Protein AF-A0A943YPF3-F1 (afdb_monomer_lite)

Secondary structure (DSSP, 8-state):
------------------------------PPPEEEEGGG--SSPEEEEEEETTEEEEEEEEE-TTS-EEEEEEEETTTTTSTT--EEEETTEEEETTT--EEEGGGTT---SSSSEEE----EE-SSEEEE-HHHHHTTGGGGTTTT---

Radius of gyration: 27.33 Å; chains: 1; bounding box: 81×82×39 Å

Structure (mmCIF, N/CA/C/O backbone):
data_AF-A0A943YPF3-F1
#
_entry.id   AF-A0A943YPF3-F1
#
loop_
_atom_site.group_PDB
_atom_site.id
_atom_site.type_symbol
_atom_site.label_atom_id
_atom_site.label_alt_id
_atom_site.label_comp_id
_atom_site.label_asym_id
_atom_site.label_entity_id
_atom_site.label_seq_id
_atom_site.pdbx_PDB_ins_code
_atom_site.Cartn_x
_atom_site.Cartn_y
_atom_site.Cartn_z
_atom_site.occupancy
_atom_site.B_iso_or_equiv
_atom_site.auth_seq_id
_atom_site.auth_comp_id
_atom_site.auth_asym_id
_atom_site.auth_atom_id
_atom_site.pdbx_PDB_model_num
ATOM 1 N N . MET A 1 1 ? -64.933 52.669 -4.535 1.00 36.69 1 MET A N 1
ATOM 2 C CA . MET A 1 1 ? -64.972 53.876 -5.391 1.00 36.69 1 MET A CA 1
ATOM 3 C C . MET A 1 1 ? -63.689 54.671 -5.161 1.00 36.69 1 MET A C 1
ATOM 5 O O . MET A 1 1 ? -63.372 54.881 -4.004 1.00 36.69 1 MET A O 1
ATOM 9 N N . LYS A 1 2 ? -62.964 54.995 -6.252 1.00 43.50 2 LYS A N 1
ATOM 10 C CA . LYS A 1 2 ? -61.998 56.104 -6.507 1.00 43.50 2 LYS A CA 1
ATOM 11 C C . LYS A 1 2 ? -61.528 56.926 -5.280 1.00 43.50 2 LYS A C 1
ATOM 13 O O . LYS A 1 2 ? -62.368 57.393 -4.527 1.00 43.50 2 LYS A O 1
ATOM 18 N N . LYS A 1 3 ? -60.241 57.257 -5.092 1.00 46.12 3 LYS A N 1
ATOM 19 C CA . LYS A 1 3 ? -59.361 58.125 -5.926 1.00 46.12 3 LYS A CA 1
ATOM 20 C C . LYS A 1 3 ? -57.896 57.953 -5.440 1.00 46.12 3 LYS A C 1
ATOM 22 O O . LYS A 1 3 ? -57.694 57.854 -4.241 1.00 46.12 3 LYS A O 1
ATOM 27 N N . ILE A 1 4 ? -56.920 57.626 -6.292 1.00 51.38 4 ILE A N 1
ATOM 28 C CA . ILE A 1 4 ? -55.943 58.495 -7.005 1.00 51.38 4 ILE A CA 1
ATOM 29 C C . ILE A 1 4 ? -55.031 59.374 -6.105 1.00 51.38 4 ILE A C 1
ATOM 31 O O . ILE A 1 4 ? -55.511 60.253 -5.400 1.00 51.38 4 ILE A O 1
ATOM 35 N N . PHE A 1 5 ? -53.725 59.080 -6.256 1.00 48.81 5 PHE A N 1
ATOM 36 C CA . PHE A 1 5 ? -52.419 59.682 -5.877 1.00 48.81 5 PHE A CA 1
ATOM 37 C C . PHE A 1 5 ? -52.301 61.227 -5.803 1.00 48.81 5 PHE A C 1
ATOM 39 O O . PHE A 1 5 ? -53.093 61.908 -6.456 1.00 48.81 5 PHE A O 1
ATOM 46 N N . PRO A 1 6 ? -51.304 61.796 -5.070 1.00 52.47 6 PRO A N 1
ATOM 47 C CA . PRO A 1 6 ? -49.927 62.038 -5.593 1.00 52.47 6 PRO A CA 1
ATOM 48 C C . PRO A 1 6 ? -48.788 61.781 -4.559 1.00 52.47 6 PRO A C 1
ATOM 50 O O . PRO A 1 6 ? -49.008 61.862 -3.359 1.00 52.47 6 PRO A O 1
ATOM 53 N N . LEU A 1 7 ? -47.623 61.232 -4.936 1.00 51.56 7 LEU A N 1
ATOM 54 C CA . LEU A 1 7 ? -46.390 61.865 -5.466 1.00 51.56 7 LEU A CA 1
ATOM 55 C C . LEU A 1 7 ? -45.682 62.830 -4.486 1.00 51.56 7 LEU A C 1
ATOM 57 O O . LEU A 1 7 ? -46.251 63.867 -4.184 1.00 51.56 7 LEU A O 1
ATOM 61 N N . LEU A 1 8 ? -44.448 62.478 -4.073 1.00 43.81 8 LEU A N 1
ATOM 62 C CA . LEU A 1 8 ? -43.275 63.264 -3.586 1.00 43.81 8 LEU A CA 1
ATOM 63 C C . LEU A 1 8 ? -42.426 62.282 -2.718 1.00 43.81 8 LEU A C 1
ATOM 65 O O . LEU A 1 8 ? -43.018 61.524 -1.966 1.00 43.81 8 LEU A O 1
ATOM 69 N N . LEU A 1 9 ? -41.091 62.155 -2.705 1.00 45.34 9 LEU A N 1
ATOM 70 C CA . LEU A 1 9 ? -39.965 62.975 -3.151 1.00 45.34 9 LEU A CA 1
ATOM 71 C C . LEU A 1 9 ? -38.651 62.139 -3.021 1.00 45.34 9 LEU A C 1
ATOM 73 O O . LEU A 1 9 ? -38.407 61.584 -1.957 1.00 45.34 9 LEU A O 1
ATOM 77 N N . ALA A 1 10 ? -37.813 62.140 -4.069 1.00 54.28 10 ALA A N 1
ATOM 78 C CA . ALA A 1 10 ? -36.331 62.076 -4.076 1.00 54.28 10 ALA A CA 1
ATOM 79 C C . ALA A 1 10 ? -35.531 60.832 -3.564 1.00 54.28 10 ALA A C 1
ATOM 81 O O . ALA A 1 10 ? -36.016 60.035 -2.770 1.00 54.28 10 ALA A O 1
ATOM 82 N N . PRO A 1 11 ? -34.288 60.637 -4.075 1.00 49.25 11 PRO A N 1
ATOM 83 C CA . PRO A 1 11 ? -33.670 59.330 -4.302 1.00 49.25 11 PRO A CA 1
ATOM 84 C C . PRO A 1 11 ? -32.613 58.958 -3.250 1.00 49.25 11 PRO A C 1
ATOM 86 O O . PRO A 1 11 ? -31.830 59.805 -2.824 1.00 49.25 11 PRO A O 1
ATOM 89 N N . LEU A 1 12 ? -32.509 57.671 -2.908 1.00 47.84 12 LEU A N 1
ATOM 90 C CA . LEU A 1 12 ? -31.325 57.132 -2.238 1.00 47.84 12 LEU A CA 1
ATOM 91 C C . LEU A 1 12 ? -30.570 56.238 -3.224 1.00 47.84 12 LEU A C 1
ATOM 93 O O . LEU A 1 12 ? -31.034 55.162 -3.596 1.00 47.84 12 LEU A O 1
ATOM 97 N N . LEU A 1 13 ? -29.421 56.744 -3.674 1.00 52.44 13 LEU A N 1
ATOM 98 C CA . LEU A 1 13 ? -28.399 56.006 -4.406 1.00 52.44 13 LEU A CA 1
ATOM 99 C C . LEU A 1 13 ? -28.038 54.745 -3.614 1.00 52.44 13 LEU A C 1
ATOM 101 O O . LEU A 1 13 ? -27.305 54.808 -2.628 1.00 52.44 13 LEU A O 1
ATOM 105 N N . LEU A 1 14 ? -28.553 53.596 -4.046 1.00 48.19 14 LEU A N 1
ATOM 106 C CA . LEU A 1 14 ? -28.005 52.315 -3.635 1.00 48.19 14 LEU A CA 1
ATOM 107 C C . LEU A 1 14 ? -26.647 52.194 -4.319 1.00 48.19 14 LEU A C 1
ATOM 109 O O . LEU A 1 14 ? -26.559 52.070 -5.540 1.00 48.19 14 LEU A O 1
ATOM 113 N N . LEU A 1 15 ? -25.598 52.318 -3.509 1.00 48.78 15 LEU A N 1
ATOM 114 C CA . LEU A 1 15 ? -24.229 51.992 -3.870 1.00 48.78 15 LEU A CA 1
ATOM 115 C C . LEU A 1 15 ? -24.236 50.641 -4.588 1.00 48.78 15 LEU A C 1
ATOM 117 O O . LEU A 1 15 ? -24.611 49.627 -3.999 1.00 48.78 15 LEU A O 1
ATOM 121 N N . SER A 1 16 ? -23.835 50.638 -5.860 1.00 51.06 16 SER A N 1
ATOM 122 C CA . SER A 1 16 ? -23.462 49.424 -6.571 1.00 51.06 16 SER A CA 1
ATOM 123 C C . SER A 1 16 ? -22.347 48.754 -5.778 1.00 51.06 16 SER A C 1
ATOM 125 O O . SER A 1 16 ? -21.179 49.122 -5.884 1.00 51.06 16 SER A O 1
ATOM 127 N N . GLY A 1 17 ? -22.726 47.788 -4.946 1.00 44.12 17 GLY A N 1
ATOM 128 C CA . GLY A 1 17 ? -21.817 46.810 -4.386 1.00 44.12 17 GLY A CA 1
ATOM 129 C C . GLY A 1 17 ? -21.284 45.963 -5.528 1.00 44.12 17 GLY A C 1
ATOM 130 O O . GLY A 1 17 ? -21.823 44.901 -5.828 1.00 44.12 17 GLY A O 1
ATOM 131 N N . CYS A 1 18 ? -20.220 46.429 -6.176 1.00 45.69 18 CYS A N 1
ATOM 132 C CA . CYS A 1 18 ? -19.297 45.529 -6.840 1.00 45.69 18 CYS A CA 1
ATOM 133 C C . CYS A 1 18 ? -18.618 44.747 -5.719 1.00 45.69 18 CYS A C 1
ATOM 135 O O . CYS A 1 18 ? -17.618 45.187 -5.157 1.00 45.69 18 CYS A O 1
ATOM 137 N N . ALA A 1 19 ? -19.219 43.616 -5.347 1.00 46.59 19 ALA A N 1
ATOM 138 C CA . ALA A 1 19 ? -18.523 42.583 -4.608 1.00 46.59 19 ALA A CA 1
ATOM 139 C C . ALA A 1 19 ? -17.293 42.227 -5.444 1.00 46.59 19 ALA A C 1
ATOM 141 O O . ALA A 1 19 ? -17.391 41.604 -6.504 1.00 46.59 19 ALA A O 1
ATOM 142 N N . GLN A 1 20 ? -16.147 42.730 -5.003 1.00 49.41 20 GLN A N 1
ATOM 143 C CA . GLN A 1 20 ? -14.854 42.376 -5.537 1.00 49.41 20 GLN A CA 1
ATOM 144 C C . GLN A 1 20 ? -14.696 40.897 -5.204 1.00 49.41 20 GLN A C 1
ATOM 146 O O . GLN A 1 20 ? -14.420 40.523 -4.068 1.00 49.41 20 GLN A O 1
ATOM 151 N N . LYS A 1 21 ? -15.026 40.053 -6.185 1.00 41.34 21 LYS A N 1
ATOM 152 C CA . LYS A 1 21 ? -14.754 38.627 -6.145 1.00 41.34 21 LYS A CA 1
ATOM 153 C C . LYS A 1 21 ? -13.247 38.529 -6.001 1.00 41.34 21 LYS A C 1
ATOM 155 O O . LYS A 1 21 ? -12.519 38.812 -6.950 1.00 41.34 21 LYS A O 1
ATOM 160 N N . GLU A 1 22 ? -12.804 38.232 -4.787 1.00 44.03 22 GLU A N 1
ATOM 161 C CA . GLU A 1 22 ? -11.440 37.817 -4.549 1.00 44.03 22 GLU A CA 1
ATOM 162 C C . GLU A 1 22 ? -11.178 36.661 -5.504 1.00 44.03 22 GLU A C 1
ATOM 164 O O . GLU A 1 22 ? -11.798 35.597 -5.435 1.00 44.03 22 GLU A O 1
ATOM 169 N N . THR A 1 23 ? -10.306 36.912 -6.472 1.00 39.50 23 THR A N 1
ATOM 170 C CA . THR A 1 23 ? -9.659 35.857 -7.227 1.00 39.50 23 THR A CA 1
ATOM 171 C C . THR A 1 23 ? -8.707 35.193 -6.242 1.00 39.50 23 THR A C 1
ATOM 173 O O . THR A 1 23 ? -7.515 35.496 -6.211 1.00 39.50 23 THR A O 1
ATOM 176 N N . SER A 1 24 ? -9.254 34.334 -5.378 1.00 38.06 24 SER A N 1
ATOM 177 C CA . SER A 1 24 ? -8.460 33.341 -4.676 1.00 38.06 24 SER A CA 1
ATOM 178 C C . SER A 1 24 ? -7.762 32.522 -5.748 1.00 38.06 24 SER A C 1
ATOM 180 O O . SER A 1 24 ? -8.406 31.873 -6.570 1.00 38.06 24 SER A O 1
ATOM 182 N N . SER A 1 25 ? -6.445 32.716 -5.772 1.00 35.91 25 SER A N 1
ATOM 183 C CA . SER A 1 25 ? -5.403 31.723 -5.999 1.00 35.91 25 SER A CA 1
ATOM 184 C C . SER A 1 25 ? -5.810 30.515 -6.831 1.00 35.91 25 SER A C 1
ATOM 186 O O . SER A 1 25 ? -6.687 29.750 -6.434 1.00 35.91 25 SER A O 1
ATOM 188 N N . ALA A 1 26 ? -5.065 30.327 -7.924 1.00 36.41 26 ALA A N 1
ATOM 189 C CA . ALA A 1 26 ? -4.845 29.058 -8.600 1.00 36.41 26 ALA A CA 1
ATOM 190 C C . ALA A 1 26 ? -5.290 27.870 -7.743 1.00 36.41 26 ALA A C 1
ATOM 192 O O . ALA A 1 26 ? -4.725 27.602 -6.681 1.00 36.41 26 ALA A O 1
ATOM 193 N N . GLN A 1 27 ? -6.336 27.200 -8.211 1.00 33.78 27 GLN A N 1
ATOM 194 C CA . GLN A 1 27 ? -6.723 25.899 -7.718 1.00 33.78 27 GLN A CA 1
ATOM 195 C C . GLN A 1 27 ? -5.556 24.962 -8.052 1.00 33.78 27 GLN A C 1
ATOM 197 O O . GLN A 1 27 ? -5.504 24.368 -9.127 1.00 33.78 27 GLN A O 1
ATOM 202 N N . ASN A 1 28 ? -4.569 24.889 -7.157 1.00 34.41 28 ASN A N 1
ATOM 203 C CA . ASN A 1 28 ? -3.752 23.697 -7.042 1.00 34.41 28 ASN A CA 1
ATOM 204 C C . ASN A 1 28 ? -4.774 22.600 -6.772 1.00 34.41 28 ASN A C 1
ATOM 206 O O . ASN A 1 28 ? -5.416 22.604 -5.724 1.00 34.41 28 ASN A O 1
ATOM 210 N N . ASN A 1 29 ? -5.012 21.737 -7.756 1.00 40.62 29 ASN A N 1
ATOM 211 C CA . ASN A 1 29 ? -5.697 20.486 -7.498 1.00 40.62 29 ASN A CA 1
ATOM 212 C C . ASN A 1 29 ? -4.791 19.709 -6.548 1.00 40.62 29 ASN A C 1
ATOM 214 O O . ASN A 1 29 ? -3.916 18.973 -6.990 1.00 40.62 29 ASN A O 1
ATOM 218 N N . THR A 1 30 ? -4.958 19.923 -5.245 1.00 46.47 30 THR A N 1
ATOM 219 C CA . THR A 1 30 ? -4.489 18.979 -4.247 1.00 46.47 30 THR A CA 1
ATOM 220 C C . THR A 1 30 ? -5.239 17.703 -4.555 1.00 46.47 30 THR A C 1
ATOM 222 O O . THR A 1 30 ? -6.467 17.639 -4.460 1.00 46.47 30 THR A O 1
ATOM 225 N N . VAL A 1 31 ? -4.506 16.708 -5.027 1.00 57.28 31 VAL A N 1
ATOM 226 C CA . VAL A 1 31 ? -5.028 15.357 -5.098 1.00 57.28 31 VAL A CA 1
ATOM 227 C C . VAL A 1 31 ? -5.502 14.981 -3.694 1.00 57.28 31 VAL A C 1
ATOM 229 O O . VAL A 1 31 ? -4.900 15.367 -2.695 1.00 57.28 31 VAL A O 1
ATOM 232 N N . GLY A 1 32 ? -6.654 14.322 -3.614 1.00 81.00 32 GLY A N 1
ATOM 233 C CA . GLY A 1 32 ? -7.257 13.980 -2.332 1.00 81.00 32 GLY A CA 1
ATOM 234 C C . GLY A 1 32 ? -6.483 12.897 -1.584 1.00 81.00 32 GLY A C 1
ATOM 235 O O . GLY A 1 32 ? -5.666 12.176 -2.156 1.00 81.00 32 GLY A O 1
ATOM 236 N N . ASP A 1 33 ? -6.800 12.763 -0.301 1.00 91.69 33 ASP A N 1
ATOM 237 C CA . ASP A 1 33 ? -6.406 11.621 0.519 1.00 91.69 33 ASP A CA 1
ATOM 238 C C . ASP A 1 33 ? -6.927 10.304 -0.083 1.00 91.69 33 ASP A C 1
ATOM 240 O O . ASP A 1 33 ? -8.008 10.253 -0.681 1.00 91.69 33 ASP A O 1
ATOM 244 N N . MET A 1 34 ? -6.201 9.205 0.133 1.00 94.38 34 MET A N 1
ATOM 245 C CA . MET A 1 34 ? -6.713 7.869 -0.180 1.00 94.38 34 MET A CA 1
ATOM 246 C C . MET A 1 34 ? -7.554 7.359 0.991 1.00 94.38 34 MET A C 1
ATOM 248 O O . MET A 1 34 ? -7.096 7.344 2.130 1.00 94.38 34 MET A O 1
ATOM 252 N N . THR A 1 35 ? -8.774 6.900 0.707 1.00 96.19 35 THR A N 1
ATOM 253 C CA . THR A 1 35 ? -9.684 6.324 1.708 1.00 96.19 35 THR A CA 1
ATOM 254 C C . THR A 1 35 ? -9.960 4.857 1.395 1.00 96.19 35 THR A C 1
ATOM 256 O O . THR A 1 35 ? -10.367 4.527 0.284 1.00 96.19 35 THR A O 1
ATOM 259 N N . ILE A 1 36 ? -9.781 3.982 2.386 1.00 97.44 36 ILE A N 1
ATOM 260 C CA . ILE A 1 36 ? -10.039 2.539 2.297 1.00 97.44 36 ILE A CA 1
ATOM 261 C C . ILE A 1 36 ? -11.106 2.182 3.335 1.00 97.44 36 ILE A C 1
ATOM 263 O O . ILE A 1 36 ? -10.936 2.480 4.515 1.00 97.44 36 ILE A O 1
ATOM 267 N N . ALA A 1 37 ? -12.213 1.563 2.926 1.00 97.81 37 ALA A N 1
ATOM 268 C CA . ALA A 1 37 ? -13.302 1.217 3.840 1.00 97.81 37 ALA A CA 1
ATOM 269 C C . ALA A 1 37 ? -12.926 0.026 4.740 1.00 97.81 37 ALA A C 1
ATOM 271 O O . ALA A 1 37 ? -12.417 -0.992 4.273 1.00 97.81 37 ALA A O 1
ATOM 272 N N . LEU A 1 38 ? -13.173 0.142 6.044 1.00 98.00 38 LEU A N 1
ATOM 273 C CA . LEU A 1 38 ? -12.780 -0.856 7.043 1.00 98.00 38 LEU A CA 1
ATOM 274 C C . LEU A 1 38 ? -13.547 -2.178 6.922 1.00 98.00 38 LEU A C 1
ATOM 276 O O . LEU A 1 38 ? -13.044 -3.204 7.377 1.00 98.00 38 LEU A O 1
ATOM 280 N N . ASP A 1 39 ? -14.747 -2.179 6.355 1.00 97.38 39 ASP A N 1
ATOM 281 C CA . ASP A 1 39 ? -15.547 -3.385 6.111 1.00 97.38 39 ASP A CA 1
ATOM 282 C C . ASP A 1 39 ? -15.003 -4.241 4.956 1.00 97.38 39 ASP A C 1
ATOM 284 O O . ASP A 1 39 ? -15.304 -5.430 4.880 1.00 97.38 39 ASP A O 1
ATOM 288 N N . THR A 1 40 ? -14.148 -3.666 4.105 1.00 97.25 40 THR A N 1
ATOM 289 C CA . THR A 1 40 ? -13.442 -4.394 3.040 1.00 97.25 40 THR A CA 1
ATOM 290 C C . THR A 1 40 ? -12.192 -5.126 3.531 1.00 97.25 40 THR A C 1
ATOM 292 O O . THR A 1 40 ? -11.644 -5.953 2.804 1.00 97.25 40 THR A O 1
ATOM 295 N N . LEU A 1 41 ? -11.729 -4.844 4.757 1.00 97.94 41 LEU A N 1
ATOM 296 C CA . LEU A 1 41 ? -10.505 -5.426 5.308 1.00 97.94 41 LEU A CA 1
ATOM 297 C C . LEU A 1 41 ? -10.774 -6.729 6.070 1.00 97.94 41 LEU A C 1
ATOM 299 O O . LEU A 1 41 ? -11.642 -6.793 6.942 1.00 97.94 41 LEU A O 1
ATOM 303 N N . GLY A 1 42 ? -9.936 -7.732 5.810 1.00 97.25 42 GLY A N 1
ATOM 304 C CA . GLY A 1 42 ? -9.858 -8.984 6.563 1.00 97.25 42 GLY A CA 1
ATOM 305 C C . GLY A 1 42 ? -8.425 -9.519 6.608 1.00 97.25 42 GLY A C 1
ATOM 306 O O . GLY A 1 42 ? -7.489 -8.805 6.252 1.00 97.25 42 GLY A O 1
ATOM 307 N N . GLU A 1 43 ? -8.258 -10.782 7.011 1.00 96.81 43 GLU A N 1
ATOM 308 C CA . GLU A 1 43 ? -6.936 -11.431 7.125 1.00 96.81 43 GLU A CA 1
ATOM 309 C C . GLU A 1 43 ? -6.275 -11.704 5.764 1.00 96.81 43 GLU A C 1
ATOM 311 O O . GLU A 1 43 ? -5.064 -11.892 5.673 1.00 96.81 43 GLU A O 1
ATOM 316 N N . THR A 1 44 ? -7.063 -11.711 4.685 1.00 97.44 44 THR A N 1
ATOM 317 C CA . THR A 1 44 ? -6.541 -11.695 3.314 1.00 97.44 44 THR A CA 1
ATOM 318 C C . THR A 1 44 ? -6.370 -10.240 2.879 1.00 97.44 44 THR A C 1
ATOM 320 O O . THR A 1 44 ? -7.334 -9.479 2.994 1.00 97.44 44 THR A O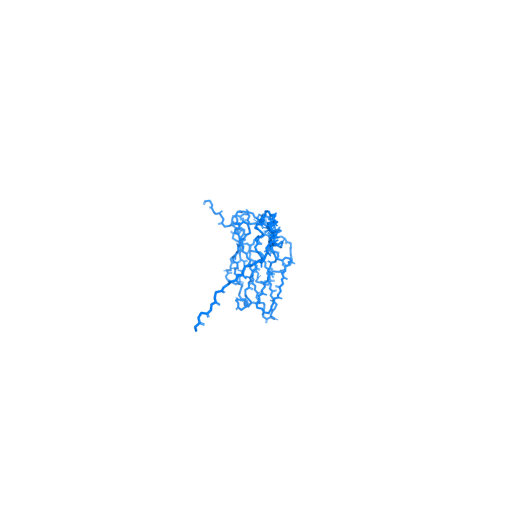 1
ATOM 323 N N . PRO A 1 45 ? -5.186 -9.828 2.387 1.00 97.81 45 PRO A N 1
ATOM 324 C CA . PRO A 1 45 ? -4.959 -8.443 2.018 1.00 97.81 45 PRO A CA 1
ATOM 325 C C . PRO A 1 45 ? -5.803 -8.055 0.808 1.00 97.81 45 PRO A C 1
ATOM 327 O O . PRO A 1 45 ? -5.982 -8.841 -0.126 1.00 97.81 45 PRO A O 1
ATOM 330 N N . ILE A 1 46 ? -6.240 -6.804 0.798 1.00 98.38 46 ILE A N 1
ATOM 331 C CA . ILE A 1 46 ? -6.749 -6.151 -0.400 1.00 98.38 46 ILE A CA 1
ATOM 332 C C . ILE A 1 46 ? -5.665 -5.273 -1.018 1.00 98.38 46 ILE A C 1
ATOM 334 O O . ILE A 1 46 ? -4.714 -4.850 -0.355 1.00 98.38 46 ILE A O 1
ATOM 338 N N . PHE A 1 47 ? -5.852 -4.973 -2.295 1.00 98.44 47 PHE A N 1
ATOM 339 C CA . PHE A 1 47 ? -4.986 -4.114 -3.084 1.00 98.44 47 PHE A CA 1
ATOM 340 C C . PHE A 1 47 ? -5.811 -2.903 -3.528 1.00 98.44 47 PHE A C 1
ATOM 342 O O . PHE A 1 47 ? -6.590 -2.990 -4.472 1.00 98.44 47 PHE A O 1
ATOM 349 N N . ALA A 1 48 ? -5.702 -1.803 -2.786 1.00 97.75 48 ALA A N 1
ATOM 350 C CA . ALA A 1 48 ? -6.474 -0.586 -3.001 1.00 97.75 48 ALA A CA 1
ATOM 351 C C . ALA A 1 48 ? -5.771 0.318 -4.018 1.00 97.75 48 ALA A C 1
ATOM 353 O O . ALA A 1 48 ? -4.688 0.840 -3.746 1.00 97.75 48 ALA A O 1
ATOM 354 N N . ASP A 1 49 ? -6.383 0.486 -5.187 1.00 96.06 49 ASP A N 1
ATOM 355 C CA . ASP A 1 49 ? -5.887 1.370 -6.240 1.00 96.06 49 ASP A CA 1
ATOM 356 C C . ASP A 1 49 ? -6.139 2.847 -5.916 1.00 96.06 49 ASP A C 1
ATOM 358 O O . ASP A 1 49 ? -7.149 3.220 -5.317 1.00 96.06 49 ASP A O 1
ATOM 362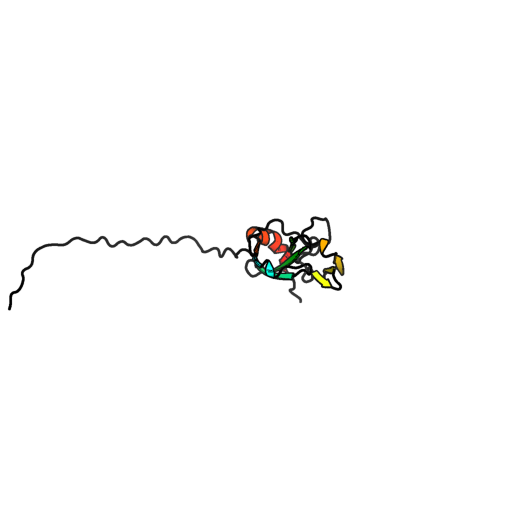 N N . GLY A 1 50 ? -5.235 3.706 -6.376 1.00 91.06 50 GLY A N 1
ATOM 363 C CA . GLY A 1 50 ? -5.420 5.150 -6.376 1.00 91.06 50 GLY A CA 1
ATOM 364 C C . GLY A 1 50 ? -4.534 5.841 -7.397 1.00 91.06 50 GLY A C 1
ATOM 365 O O . GLY A 1 50 ? -3.772 5.217 -8.135 1.00 91.06 50 GLY A O 1
ATOM 366 N N . THR A 1 51 ? -4.639 7.163 -7.437 1.00 89.44 51 THR A N 1
ATOM 367 C CA . THR A 1 51 ? -3.844 8.001 -8.334 1.00 89.44 51 THR A CA 1
ATOM 368 C C . THR A 1 51 ? -3.326 9.218 -7.591 1.00 89.44 51 THR A C 1
ATOM 370 O O . THR A 1 51 ? -4.117 9.912 -6.955 1.00 89.44 51 THR A O 1
ATOM 373 N N . LEU A 1 52 ? -2.037 9.515 -7.740 1.00 86.75 52 LEU A N 1
ATOM 374 C CA . LEU A 1 52 ? -1.399 10.728 -7.241 1.00 86.75 52 LEU A CA 1
ATOM 375 C C . LEU A 1 52 ? -0.948 11.609 -8.405 1.00 86.75 52 LEU A C 1
ATOM 377 O O . LEU A 1 52 ? -0.003 11.281 -9.113 1.00 86.75 52 LEU A O 1
ATOM 381 N N . ASP A 1 53 ? -1.631 12.728 -8.615 1.00 85.25 53 ASP A N 1
ATOM 382 C CA . ASP A 1 53 ? -1.411 13.658 -9.735 1.00 85.25 53 ASP A CA 1
ATOM 383 C C . ASP A 1 53 ? -1.464 12.947 -11.100 1.00 85.25 53 ASP A C 1
ATOM 385 O O . ASP A 1 53 ? -0.665 13.214 -11.996 1.00 85.25 53 ASP A O 1
ATOM 389 N N . GLY A 1 54 ? -2.376 11.982 -11.243 1.00 86.56 54 GLY A N 1
ATOM 390 C CA . GLY A 1 54 ? -2.485 11.141 -12.436 1.00 86.56 54 GLY A CA 1
ATOM 391 C C . GLY A 1 54 ? -1.514 9.956 -12.485 1.00 86.56 54 GLY A C 1
ATOM 392 O O . GLY A 1 54 ? -1.694 9.099 -13.345 1.00 86.56 54 GLY A O 1
ATOM 393 N N . GLN A 1 55 ? -0.554 9.849 -11.558 1.00 90.44 55 GLN A N 1
ATOM 394 C CA . GLN A 1 55 ? 0.312 8.676 -11.426 1.00 90.44 55 GLN A CA 1
ATOM 395 C C . GLN A 1 55 ? -0.436 7.539 -10.714 1.00 90.44 55 GLN A C 1
ATOM 397 O O . GLN A 1 55 ? -0.835 7.726 -9.560 1.00 90.44 55 GLN A O 1
ATOM 402 N N . PRO A 1 56 ? -0.626 6.364 -11.338 1.00 93.31 56 PRO A N 1
ATOM 403 C CA . PRO A 1 56 ? -1.223 5.214 -10.670 1.00 93.31 56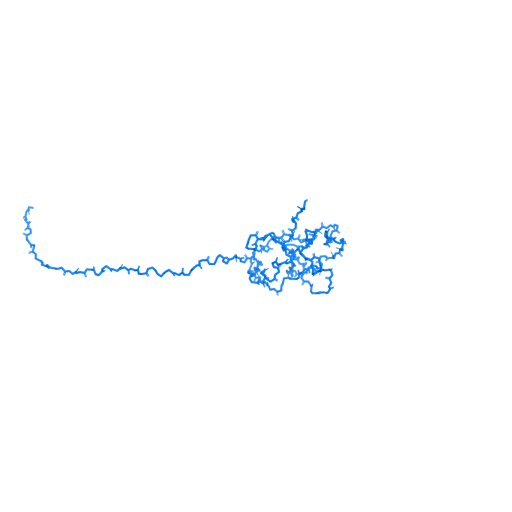 PRO A CA 1
ATOM 404 C C . PRO A 1 56 ? -0.361 4.733 -9.501 1.00 93.31 56 PRO A C 1
ATOM 406 O O . PRO A 1 56 ? 0.863 4.657 -9.598 1.00 93.31 56 PRO A O 1
ATOM 409 N N . MET A 1 57 ? -1.013 4.367 -8.405 1.00 95.88 57 MET A N 1
ATOM 410 C CA . MET A 1 57 ? -0.386 3.735 -7.249 1.00 95.88 57 MET A CA 1
ATOM 411 C C . MET A 1 57 ? -1.355 2.764 -6.589 1.00 95.88 57 MET A C 1
ATOM 413 O O . MET A 1 57 ? -2.556 2.785 -6.853 1.00 95.88 57 MET A O 1
ATOM 417 N N . GLN A 1 58 ? -0.840 1.913 -5.709 1.00 98.00 58 GLN A N 1
ATOM 418 C CA . GLN A 1 58 ? -1.661 0.936 -5.009 1.00 98.00 58 GLN A CA 1
ATOM 419 C C . GLN A 1 58 ? -1.140 0.716 -3.590 1.00 98.00 58 GLN A C 1
ATOM 421 O O . GLN A 1 58 ? 0.071 0.715 -3.357 1.00 98.00 58 GLN A O 1
ATOM 426 N N . VAL A 1 59 ? -2.054 0.516 -2.646 1.00 98.44 59 VAL A N 1
ATOM 427 C CA . VAL A 1 59 ? -1.768 0.192 -1.244 1.00 98.44 59 VAL A CA 1
ATOM 428 C C . VAL A 1 59 ? -2.241 -1.227 -0.953 1.00 98.44 59 VAL A C 1
ATOM 430 O O . VAL A 1 59 ? -3.346 -1.618 -1.316 1.00 98.44 59 VAL A O 1
ATOM 433 N N . ILE A 1 60 ? -1.399 -2.005 -0.286 1.00 98.62 60 ILE A N 1
ATOM 434 C CA . ILE A 1 60 ? -1.739 -3.302 0.288 1.00 98.62 60 ILE A CA 1
ATOM 435 C C . ILE A 1 60 ? -2.265 -3.046 1.699 1.00 98.62 60 ILE A C 1
ATOM 437 O O . ILE A 1 60 ? -1.533 -2.509 2.534 1.00 98.62 60 ILE A O 1
ATOM 441 N N . ALA A 1 61 ? -3.510 -3.425 1.970 1.00 98.38 61 ALA A N 1
ATOM 442 C CA . ALA A 1 61 ? -4.140 -3.244 3.275 1.00 98.38 61 ALA A CA 1
ATOM 443 C C . ALA A 1 61 ? -4.674 -4.574 3.809 1.00 98.38 61 ALA A C 1
ATOM 445 O O . ALA A 1 61 ? -5.284 -5.349 3.074 1.00 98.38 61 ALA A O 1
ATOM 446 N N . VAL A 1 62 ? -4.456 -4.832 5.095 1.00 98.00 62 VAL A N 1
ATOM 447 C CA . VAL A 1 62 ? -4.911 -6.048 5.782 1.00 98.00 62 VAL A CA 1
ATOM 448 C C . VAL A 1 62 ? -5.435 -5.696 7.172 1.00 98.00 62 VAL A C 1
ATOM 450 O O . VAL A 1 62 ? -5.010 -4.701 7.769 1.00 98.00 62 VAL A O 1
ATOM 453 N N . ARG A 1 63 ? -6.357 -6.512 7.685 1.00 97.75 63 ARG A N 1
ATOM 454 C CA . ARG A 1 63 ? -6.736 -6.532 9.099 1.00 97.75 63 ARG A CA 1
ATOM 455 C C . ARG A 1 63 ? -6.316 -7.872 9.693 1.00 97.75 63 ARG A C 1
ATOM 457 O O . ARG A 1 63 ? -6.846 -8.908 9.302 1.00 97.75 63 ARG A O 1
ATOM 464 N N . ASP A 1 64 ? -5.388 -7.832 10.639 1.00 95.69 64 ASP A N 1
ATOM 465 C CA . ASP A 1 64 ? -4.972 -9.006 11.402 1.00 95.69 64 ASP A CA 1
ATOM 466 C C . ASP A 1 64 ? -6.142 -9.566 12.229 1.00 95.69 64 ASP A C 1
ATOM 468 O O . ASP A 1 64 ? -7.108 -8.864 12.542 1.00 95.69 64 ASP A O 1
ATOM 472 N N . SER A 1 65 ? -6.028 -10.823 12.659 1.00 94.88 65 SER A N 1
ATOM 473 C CA . SER A 1 65 ? -7.030 -11.498 13.497 1.00 94.88 65 SER A CA 1
ATOM 474 C C . SER A 1 65 ? -7.310 -10.783 14.829 1.00 94.88 65 SER A C 1
ATOM 476 O O . SER A 1 65 ? -8.372 -10.964 15.419 1.00 94.88 65 SER A O 1
ATOM 478 N N . ASP A 1 66 ? -6.357 -9.984 15.326 1.00 95.25 66 ASP A N 1
ATOM 479 C CA . ASP A 1 66 ? -6.502 -9.167 16.539 1.00 95.25 66 ASP A CA 1
ATOM 480 C C . ASP A 1 66 ? -7.181 -7.803 16.289 1.00 95.25 66 ASP A C 1
ATOM 482 O O . ASP A 1 66 ? -7.362 -7.016 17.217 1.00 95.25 66 ASP A O 1
ATOM 486 N N . GLY A 1 67 ? -7.581 -7.530 15.043 1.00 95.38 67 GLY A N 1
ATOM 487 C CA . GLY A 1 67 ? -8.207 -6.282 14.616 1.00 95.38 67 GLY A CA 1
ATOM 488 C C . GLY A 1 67 ? -7.223 -5.200 14.165 1.00 95.38 67 GLY A C 1
ATOM 489 O O . GLY A 1 67 ? -7.669 -4.169 13.655 1.00 95.38 67 GLY A O 1
ATOM 490 N N . THR A 1 68 ? -5.909 -5.417 14.295 1.00 96.88 68 THR A N 1
ATOM 491 C CA . THR A 1 68 ? -4.890 -4.447 13.874 1.00 96.88 68 THR A CA 1
ATOM 492 C C . THR A 1 68 ? -4.923 -4.259 12.362 1.00 96.88 68 THR A C 1
ATOM 494 O O . THR A 1 68 ? -4.777 -5.207 11.593 1.00 96.88 68 THR A O 1
ATOM 497 N N . VAL A 1 69 ? -5.078 -3.014 11.919 1.00 97.75 69 VAL A N 1
ATOM 498 C CA . VAL A 1 69 ? -4.982 -2.642 10.504 1.00 97.75 69 VAL A CA 1
ATOM 499 C C . VAL A 1 69 ? -3.520 -2.367 10.152 1.00 97.75 69 VAL A C 1
ATOM 501 O O . VAL A 1 69 ? -2.834 -1.650 10.878 1.00 97.75 69 VAL A O 1
ATOM 504 N N . ARG A 1 70 ? -3.035 -2.928 9.038 1.00 97.81 70 ARG A N 1
ATOM 505 C CA . ARG A 1 70 ? -1.670 -2.696 8.536 1.00 97.81 70 ARG A CA 1
ATOM 506 C C . ARG A 1 70 ? -1.676 -2.346 7.061 1.00 97.81 70 ARG A C 1
ATOM 508 O O . ARG A 1 70 ? -2.419 -2.942 6.281 1.00 97.81 70 ARG A O 1
ATOM 515 N N . LEU A 1 71 ? -0.823 -1.394 6.697 1.00 98.38 71 LEU A N 1
ATOM 516 C CA . LEU A 1 71 ? -0.713 -0.862 5.347 1.00 98.38 71 LEU A CA 1
ATOM 517 C C . LEU A 1 71 ? 0.741 -0.882 4.864 1.00 98.38 71 LEU A C 1
ATOM 519 O O . LEU A 1 71 ? 1.656 -0.490 5.589 1.00 98.38 71 LEU A O 1
ATOM 523 N N . SER A 1 72 ? 0.927 -1.254 3.603 1.00 98.12 72 SER A N 1
ATOM 524 C CA . SER A 1 72 ? 2.158 -1.042 2.839 1.00 98.12 72 SER A CA 1
ATOM 525 C C . SER A 1 72 ? 1.808 -0.488 1.465 1.00 98.12 72 SER A C 1
ATOM 527 O O . SER A 1 72 ? 0.766 -0.817 0.910 1.00 98.12 72 SER A O 1
ATOM 529 N N . TYR A 1 73 ? 2.684 0.305 0.868 1.00 97.88 73 TYR A N 1
ATOM 530 C CA . TYR A 1 73 ? 2.601 0.590 -0.558 1.00 97.88 73 TYR A CA 1
ATOM 531 C C . TYR A 1 73 ? 2.863 -0.692 -1.351 1.00 97.88 73 TYR A C 1
ATOM 533 O O . TYR A 1 73 ? 3.726 -1.491 -0.978 1.00 97.88 73 TYR A O 1
ATOM 541 N N . ASN A 1 74 ? 2.161 -0.890 -2.469 1.00 97.94 74 ASN A N 1
ATOM 542 C CA . ASN A 1 74 ? 2.413 -2.019 -3.361 1.00 97.94 74 ASN A CA 1
ATOM 543 C C . ASN A 1 74 ? 3.643 -1.786 -4.254 1.00 97.94 74 ASN A C 1
ATOM 545 O O . ASN A 1 74 ? 3.589 -1.933 -5.471 1.00 97.94 74 ASN A O 1
ATOM 549 N N . THR A 1 75 ? 4.751 -1.395 -3.637 1.00 97.06 75 THR A N 1
ATOM 550 C CA . THR A 1 75 ? 6.065 -1.247 -4.255 1.00 97.06 75 THR A CA 1
ATOM 551 C C . THR A 1 75 ? 7.140 -1.596 -3.233 1.00 97.06 75 THR A C 1
ATOM 553 O O . THR A 1 75 ? 6.871 -1.702 -2.036 1.00 97.06 75 THR A O 1
ATOM 556 N N . CYS A 1 76 ? 8.349 -1.879 -3.699 1.00 95.69 76 CYS A N 1
ATOM 557 C CA . CYS A 1 76 ? 9.409 -2.491 -2.903 1.00 95.69 76 CYS A CA 1
ATOM 558 C C . CYS A 1 76 ? 10.535 -1.495 -2.622 1.00 95.69 76 CYS A C 1
ATOM 560 O O . CYS A 1 76 ? 10.979 -0.828 -3.550 1.00 95.69 76 CYS A O 1
ATOM 562 N N . GLN A 1 77 ? 11.072 -1.468 -1.397 1.00 94.19 77 GLN A N 1
ATOM 563 C CA . GLN A 1 77 ? 12.114 -0.506 -0.990 1.00 94.19 77 GLN A CA 1
ATOM 564 C C . GLN A 1 77 ? 13.336 -0.486 -1.925 1.00 94.19 77 GLN A C 1
ATOM 566 O O . GLN A 1 77 ? 13.955 0.556 -2.105 1.00 94.19 77 GLN A O 1
ATOM 571 N N . VAL A 1 78 ? 13.694 -1.634 -2.515 1.00 95.56 78 VAL A N 1
ATOM 572 C CA . VAL A 1 78 ? 14.872 -1.754 -3.397 1.00 95.56 78 VAL A CA 1
ATOM 573 C C . VAL A 1 78 ? 14.524 -1.848 -4.877 1.00 95.56 78 VAL A C 1
ATOM 575 O O . VAL A 1 78 ? 15.357 -1.513 -5.709 1.00 95.56 78 VAL A O 1
ATOM 578 N N . CYS A 1 79 ? 13.334 -2.348 -5.226 1.00 96.44 79 CYS A N 1
ATOM 579 C CA . CYS A 1 79 ? 12.941 -2.508 -6.630 1.00 96.44 79 CYS A CA 1
ATOM 580 C C . CYS A 1 79 ? 12.154 -1.312 -7.167 1.00 96.44 79 CYS A C 1
ATOM 582 O O . CYS A 1 79 ? 11.928 -1.269 -8.375 1.00 96.44 79 CYS A O 1
ATOM 584 N N . GLN A 1 80 ? 11.700 -0.405 -6.293 1.00 94.94 80 GLN A N 1
ATOM 585 C CA . GLN A 1 80 ? 10.870 0.743 -6.648 1.00 94.94 80 GLN A CA 1
ATOM 586 C C . GLN A 1 80 ? 11.366 1.475 -7.903 1.00 94.94 80 GLN A C 1
ATOM 588 O O . GLN A 1 80 ? 12.566 1.560 -8.157 1.00 94.94 80 GLN A O 1
ATOM 593 N N . GLY A 1 81 ? 10.426 1.983 -8.699 1.00 93.31 81 GLY A N 1
ATOM 594 C CA . GLY A 1 81 ? 10.707 2.575 -10.009 1.00 93.31 81 GLY A CA 1
ATOM 595 C C . GLY A 1 81 ? 10.777 1.569 -11.168 1.00 93.31 81 GLY A C 1
ATOM 596 O O . GLY A 1 81 ? 10.698 1.991 -12.318 1.00 93.31 81 GLY A O 1
ATOM 597 N N . SER A 1 82 ? 10.860 0.255 -10.915 1.00 96.06 82 SER A N 1
ATOM 598 C CA . SER A 1 82 ? 10.686 -0.777 -11.956 1.00 96.06 82 SER A CA 1
ATOM 599 C C . SER A 1 82 ? 9.200 -1.013 -12.286 1.00 96.06 82 SER A C 1
ATOM 601 O O . SER A 1 82 ? 8.379 -1.051 -11.363 1.00 96.06 82 SER A O 1
ATOM 603 N N . PRO A 1 83 ? 8.837 -1.295 -13.555 1.00 97.00 83 PRO A N 1
ATOM 604 C CA . PRO A 1 83 ? 7.490 -1.737 -13.924 1.00 97.00 83 PRO A CA 1
ATOM 605 C C . PRO A 1 83 ? 6.974 -2.955 -13.174 1.00 97.00 83 PRO A C 1
ATOM 607 O O . PRO A 1 83 ? 5.771 -3.087 -12.952 1.00 97.00 83 PRO A O 1
ATOM 610 N N . TRP A 1 84 ? 7.884 -3.830 -12.752 1.00 97.56 84 TRP A N 1
ATOM 611 C CA . TRP A 1 84 ? 7.556 -5.060 -12.039 1.00 97.56 84 TRP A CA 1
ATOM 612 C C . TRP A 1 84 ? 7.658 -4.923 -10.518 1.00 97.56 84 TRP A C 1
ATOM 614 O O . TRP A 1 84 ? 7.481 -5.908 -9.805 1.00 97.56 84 TRP A O 1
ATOM 624 N N . ALA A 1 85 ? 7.952 -3.728 -9.990 1.00 96.81 85 ALA A N 1
ATOM 625 C CA . ALA A 1 85 ? 8.064 -3.477 -8.553 1.00 96.81 85 ALA A CA 1
ATOM 626 C C . ALA A 1 85 ? 6.693 -3.415 -7.873 1.00 96.81 85 ALA A C 1
ATOM 628 O O . ALA A 1 85 ? 6.316 -2.406 -7.291 1.00 96.81 85 ALA A O 1
ATOM 629 N N . TYR A 1 86 ? 5.951 -4.510 -7.955 1.00 98.00 86 TYR A N 1
ATOM 630 C CA . TYR A 1 86 ? 4.682 -4.713 -7.286 1.00 98.00 86 TYR A CA 1
ATOM 631 C C . TYR A 1 86 ? 4.608 -6.132 -6.747 1.00 98.00 86 TYR A C 1
ATOM 633 O O . TYR A 1 86 ? 5.313 -7.036 -7.197 1.00 98.00 86 TYR A O 1
ATOM 641 N N . PHE A 1 87 ? 3.755 -6.312 -5.757 1.00 98.25 87 PHE A N 1
ATOM 642 C CA . PHE A 1 87 ? 3.468 -7.582 -5.132 1.00 98.25 87 PHE A CA 1
ATOM 643 C C . PHE A 1 87 ? 2.127 -8.113 -5.615 1.00 98.25 87 PHE A C 1
ATOM 645 O O . PHE A 1 87 ? 1.181 -7.356 -5.853 1.00 98.25 87 PHE A O 1
ATOM 652 N N . GLU A 1 88 ? 2.054 -9.433 -5.700 1.00 98.25 88 GLU A N 1
ATOM 653 C CA . GLU A 1 88 ? 0.814 -10.177 -5.866 1.00 98.25 88 GLU A CA 1
ATOM 654 C C . GLU A 1 88 ? 0.669 -11.179 -4.730 1.00 98.25 88 GLU A C 1
ATOM 656 O O . GLU A 1 88 ? 1.662 -11.690 -4.205 1.00 98.25 88 GLU A O 1
ATOM 661 N N . LEU A 1 89 ? -0.576 -11.482 -4.366 1.00 98.31 89 LEU A N 1
ATOM 662 C CA . LEU A 1 89 ? -0.864 -12.562 -3.437 1.00 98.31 89 LEU A CA 1
ATOM 663 C C . LEU A 1 89 ? -0.789 -13.900 -4.175 1.00 98.31 89 LEU A C 1
ATOM 665 O O . LEU A 1 89 ? -1.637 -14.206 -5.009 1.00 98.31 89 LEU A O 1
ATOM 669 N N . GLN A 1 90 ? 0.204 -14.715 -3.840 1.00 98.25 90 GLN A N 1
ATOM 670 C CA . GLN A 1 90 ? 0.401 -16.038 -4.422 1.00 98.25 90 GLN A CA 1
ATOM 671 C C . GLN A 1 90 ? 0.626 -17.037 -3.287 1.00 98.25 90 GLN A C 1
ATOM 673 O O . GLN A 1 90 ? 1.516 -16.859 -2.459 1.00 98.25 90 GLN A O 1
ATOM 678 N N . ASN A 1 91 ? -0.208 -18.078 -3.212 1.00 96.62 91 ASN A N 1
ATOM 679 C CA . ASN A 1 91 ? -0.117 -19.131 -2.189 1.00 96.62 91 ASN A CA 1
ATOM 680 C C . ASN A 1 91 ? -0.041 -18.597 -0.737 1.00 96.62 91 ASN A C 1
ATOM 682 O O . ASN A 1 91 ? 0.701 -19.123 0.089 1.00 96.62 91 ASN A O 1
ATOM 686 N N . GLY A 1 92 ? -0.791 -17.533 -0.424 1.00 96.31 92 GLY A N 1
ATOM 687 C CA . GLY A 1 92 ? -0.811 -16.920 0.913 1.00 96.31 92 GLY A CA 1
ATOM 688 C C . GLY A 1 92 ? 0.398 -16.033 1.240 1.00 96.31 92 GLY A C 1
ATOM 689 O O . GLY A 1 92 ? 0.569 -15.633 2.391 1.00 96.31 92 GLY A O 1
ATOM 690 N N . GLN A 1 93 ? 1.237 -15.715 0.254 1.00 97.12 93 GLN A N 1
ATOM 691 C CA . GLN A 1 93 ? 2.404 -14.849 0.400 1.00 97.12 93 GLN A CA 1
ATOM 692 C C . GLN A 1 93 ? 2.332 -13.666 -0.566 1.00 97.12 93 GLN A C 1
ATOM 694 O O . GLN A 1 93 ? 1.765 -13.772 -1.650 1.00 97.12 93 GLN A O 1
ATOM 699 N N . LEU A 1 94 ? 2.941 -12.543 -0.189 1.00 97.44 94 LEU A N 1
ATOM 700 C CA . LEU A 1 94 ? 3.199 -11.440 -1.109 1.00 97.44 94 LEU A CA 1
ATOM 701 C C . LEU A 1 94 ? 4.464 -11.744 -1.903 1.00 97.44 94 LEU A C 1
ATOM 703 O O . LEU A 1 94 ? 5.545 -11.795 -1.322 1.00 97.44 94 LEU A O 1
ATOM 707 N N . VAL A 1 95 ? 4.339 -11.929 -3.213 1.00 98.00 95 VAL A N 1
ATOM 708 C CA . VAL A 1 95 ? 5.464 -12.209 -4.115 1.00 98.00 95 VAL A CA 1
ATOM 709 C C . VAL A 1 95 ? 5.762 -10.974 -4.951 1.00 98.00 95 VAL A C 1
ATOM 711 O O . VAL A 1 95 ? 4.879 -10.472 -5.645 1.00 98.00 95 VAL A O 1
ATOM 714 N N . CYS A 1 96 ? 6.997 -10.476 -4.884 1.00 98.06 96 CYS A N 1
ATOM 715 C CA . CYS A 1 96 ? 7.470 -9.367 -5.710 1.00 98.06 96 CYS A CA 1
ATOM 716 C C . CYS A 1 96 ? 7.619 -9.824 -7.163 1.00 98.06 96 CYS A C 1
ATOM 718 O O . CYS A 1 96 ? 8.416 -10.718 -7.450 1.00 98.06 96 CYS A O 1
ATOM 720 N N . GLN A 1 97 ? 6.923 -9.172 -8.088 1.00 98.06 97 GLN A N 1
ATOM 721 C CA . GLN A 1 97 ? 6.946 -9.545 -9.503 1.00 98.06 97 GLN A CA 1
ATOM 722 C C . GLN A 1 97 ? 8.245 -9.145 -10.218 1.00 98.06 97 GLN A C 1
ATOM 724 O O . GLN A 1 97 ? 8.514 -9.629 -11.312 1.00 98.06 97 GLN A O 1
ATOM 729 N N . ASN A 1 98 ? 9.087 -8.309 -9.599 1.00 97.44 98 ASN A N 1
ATOM 730 C CA . ASN A 1 98 ? 10.380 -7.915 -10.161 1.00 97.44 98 ASN A CA 1
ATOM 731 C C . ASN A 1 98 ? 11.484 -8.940 -9.881 1.00 97.44 98 ASN A C 1
ATOM 733 O O . ASN A 1 98 ? 12.292 -9.234 -10.754 1.00 97.44 98 ASN A O 1
ATOM 737 N N . CYS A 1 99 ? 11.567 -9.443 -8.645 1.00 97.06 99 CYS A N 1
ATOM 738 C CA . CYS A 1 99 ? 12.695 -10.268 -8.192 1.00 97.06 99 CYS A CA 1
ATOM 739 C C . CYS A 1 99 ? 12.297 -11.633 -7.614 1.00 97.06 99 CYS A C 1
ATOM 741 O O . CYS A 1 99 ? 13.177 -12.412 -7.261 1.00 97.06 99 CYS A O 1
ATOM 743 N N . GLY A 1 100 ? 11.001 -11.924 -7.481 1.00 97.19 100 GLY A N 1
ATOM 744 C CA . GLY A 1 100 ? 10.492 -13.205 -6.987 1.00 97.19 100 GLY A CA 1
ATOM 745 C C . GLY A 1 100 ? 10.558 -13.404 -5.470 1.00 97.19 100 GLY A C 1
ATOM 746 O O . GLY A 1 100 ? 10.119 -14.444 -4.986 1.00 97.19 100 GLY A O 1
ATOM 747 N N . ASN A 1 101 ? 11.072 -12.439 -4.698 1.00 96.31 101 ASN A N 1
ATOM 748 C CA . ASN A 1 101 ? 11.075 -12.554 -3.238 1.00 96.31 101 ASN A CA 1
ATOM 749 C C . ASN A 1 101 ? 9.645 -12.630 -2.689 1.00 96.31 101 ASN A C 1
ATOM 751 O O . ASN A 1 101 ? 8.777 -11.851 -3.091 1.00 96.31 101 ASN A O 1
ATOM 755 N N . ALA A 1 102 ? 9.434 -13.546 -1.744 1.00 95.81 102 ALA A N 1
ATOM 756 C CA . ALA A 1 102 ? 8.142 -13.829 -1.137 1.00 95.81 102 ALA A CA 1
ATOM 757 C C . ALA A 1 102 ? 8.133 -13.480 0.357 1.00 95.81 102 ALA A C 1
ATOM 759 O O . ALA A 1 102 ? 9.086 -13.773 1.082 1.00 95.81 102 ALA A O 1
ATOM 760 N N . PHE A 1 103 ? 7.030 -12.901 0.830 1.00 95.19 103 PHE A N 1
ATOM 761 C CA . PHE A 1 103 ? 6.859 -12.457 2.213 1.00 95.19 103 PHE A CA 1
ATOM 762 C C . PHE A 1 103 ? 5.562 -13.003 2.795 1.00 95.19 103 PHE A C 1
ATOM 764 O O . PHE A 1 103 ? 4.538 -13.065 2.116 1.00 95.19 103 PHE A O 1
ATOM 771 N N . SER A 1 104 ? 5.574 -13.361 4.081 1.00 94.25 104 SER A N 1
ATOM 772 C CA . SER A 1 104 ? 4.316 -1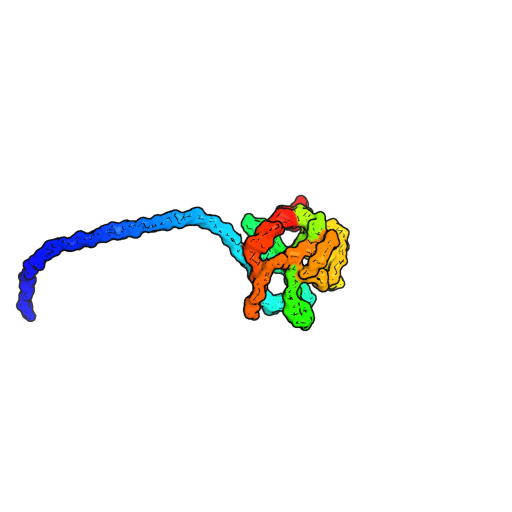3.608 4.794 1.00 94.25 104 SER A CA 1
ATOM 773 C C . SER A 1 104 ? 3.485 -12.323 4.854 1.00 94.25 104 SER A C 1
ATOM 775 O O . SER A 1 104 ? 4.058 -11.234 4.924 1.00 94.25 104 SER A O 1
ATOM 777 N N . LEU A 1 105 ? 2.162 -12.447 4.955 1.00 95.06 105 LEU A N 1
ATOM 778 C CA . LEU A 1 105 ? 1.262 -11.300 5.141 1.00 95.06 105 LEU A CA 1
ATOM 779 C C . LEU A 1 105 ? 1.618 -10.450 6.366 1.00 95.06 105 LEU A C 1
ATOM 781 O O . LEU A 1 105 ? 1.453 -9.236 6.349 1.00 95.06 105 LEU A O 1
ATOM 785 N N . SER A 1 106 ? 2.221 -11.061 7.390 1.00 92.69 106 SER A N 1
ATOM 786 C CA . SER A 1 106 ? 2.682 -10.342 8.578 1.00 92.69 106 SER A CA 1
ATOM 787 C C . SER A 1 106 ? 3.807 -9.332 8.306 1.00 92.69 106 SER A C 1
ATOM 789 O O . SER A 1 106 ? 4.183 -8.617 9.229 1.00 92.69 106 SER A O 1
ATOM 791 N N . ALA A 1 107 ? 4.378 -9.285 7.095 1.00 93.12 107 ALA A N 1
ATOM 792 C CA . ALA A 1 107 ? 5.347 -8.268 6.681 1.00 93.12 107 ALA A CA 1
ATOM 793 C C . ALA A 1 107 ? 4.690 -6.935 6.281 1.00 93.12 107 ALA A C 1
ATOM 795 O O . ALA A 1 107 ? 5.376 -5.916 6.242 1.00 93.12 107 ALA A O 1
ATOM 796 N N . ILE A 1 108 ? 3.383 -6.929 5.992 1.00 96.56 108 ILE A N 1
ATOM 797 C CA . ILE A 1 108 ? 2.641 -5.709 5.652 1.00 96.56 108 ILE A CA 1
ATOM 798 C C . ILE A 1 108 ? 2.722 -4.737 6.831 1.00 96.56 108 ILE A C 1
ATOM 800 O O . ILE A 1 108 ? 2.473 -5.111 7.977 1.00 96.56 108 ILE A O 1
ATOM 804 N N . GLY A 1 109 ? 3.087 -3.486 6.554 1.00 94.69 109 GLY A N 1
ATOM 805 C CA . GLY A 1 109 ? 3.198 -2.420 7.550 1.00 94.69 109 GLY A CA 1
ATOM 806 C C . GLY A 1 109 ? 4.280 -2.623 8.612 1.00 94.69 109 GLY A C 1
ATOM 807 O O . GLY A 1 109 ? 4.223 -1.959 9.644 1.00 94.69 109 GLY A O 1
ATOM 808 N N . LYS A 1 110 ? 5.241 -3.535 8.409 1.00 90.31 110 LYS A N 1
ATOM 809 C CA . LYS A 1 110 ? 6.399 -3.682 9.300 1.00 90.31 110 LYS A CA 1
ATOM 810 C C . LYS A 1 110 ? 7.637 -3.046 8.693 1.00 90.31 110 LYS A C 1
ATOM 812 O O . LYS A 1 110 ? 7.976 -3.315 7.543 1.00 90.31 110 LYS A O 1
ATOM 817 N N . ASP A 1 111 ? 8.340 -2.273 9.511 1.00 82.12 111 ASP A N 1
ATOM 818 C CA . ASP A 1 111 ? 9.654 -1.762 9.152 1.00 82.12 111 ASP A CA 1
ATOM 819 C C . ASP A 1 111 ? 10.672 -2.903 9.072 1.00 82.12 111 ASP A C 1
ATOM 821 O O . ASP A 1 111 ? 10.657 -3.870 9.840 1.00 82.12 111 ASP A O 1
ATOM 825 N N . GLY A 1 112 ? 11.578 -2.771 8.118 1.00 80.25 112 GLY A N 1
ATOM 826 C CA . GLY A 1 112 ? 12.636 -3.719 7.827 1.00 80.25 112 GLY A CA 1
ATOM 827 C C . GLY A 1 112 ? 13.555 -3.127 6.770 1.00 80.25 112 GLY A C 1
ATOM 828 O O . GLY A 1 112 ? 13.221 -2.115 6.155 1.00 80.25 112 GLY A O 1
ATOM 829 N N . TYR A 1 113 ? 14.713 -3.745 6.570 1.00 78.81 113 TYR A N 1
ATOM 830 C CA . TYR A 1 113 ? 15.689 -3.289 5.585 1.00 78.81 113 TYR A CA 1
ATOM 831 C C . TYR A 1 113 ? 15.723 -4.230 4.384 1.00 78.81 113 TYR A C 1
ATOM 833 O O . TYR A 1 113 ? 15.739 -5.453 4.541 1.00 78.81 113 TYR A O 1
ATOM 841 N N . GLY A 1 114 ? 15.831 -3.658 3.187 1.00 83.56 114 GLY A N 1
ATOM 842 C CA . GLY A 1 114 ? 16.096 -4.407 1.963 1.00 83.56 114 GLY A CA 1
ATOM 843 C C . GLY A 1 114 ? 14.832 -4.709 1.168 1.00 83.56 114 GLY A C 1
ATOM 844 O O . GLY A 1 114 ? 13.901 -3.917 1.132 1.00 83.56 114 GLY A O 1
ATOM 845 N N . CYS A 1 115 ? 14.819 -5.823 0.440 1.00 88.81 115 CYS A N 1
ATOM 846 C CA . CYS A 1 115 ? 13.728 -6.138 -0.476 1.00 88.81 115 CYS A CA 1
ATOM 847 C C . CYS A 1 115 ? 12.451 -6.466 0.306 1.00 88.81 115 CYS A C 1
ATOM 849 O O . CYS A 1 115 ? 12.272 -7.609 0.685 1.00 88.81 115 CYS A O 1
ATOM 851 N N . MET A 1 116 ? 11.606 -5.476 0.585 1.00 92.38 116 MET A N 1
ATOM 852 C CA . MET A 1 116 ? 10.340 -5.600 1.316 1.00 92.38 116 MET A CA 1
ATOM 853 C C . MET A 1 116 ? 9.327 -4.575 0.788 1.00 92.38 116 MET A C 1
ATOM 855 O O . MET A 1 116 ? 9.750 -3.580 0.186 1.00 92.38 116 MET A O 1
ATOM 859 N N . PRO A 1 117 ? 8.012 -4.773 1.009 1.00 94.62 117 PRO A N 1
ATOM 860 C CA . PRO A 1 117 ? 7.023 -3.733 0.748 1.00 94.62 117 PRO A CA 1
ATOM 861 C C . PRO A 1 117 ? 7.376 -2.429 1.475 1.00 94.62 117 PRO A C 1
ATOM 863 O O . PRO A 1 117 ? 7.768 -2.446 2.643 1.00 94.62 117 PRO A O 1
ATOM 866 N N . LEU A 1 118 ? 7.242 -1.295 0.789 1.00 95.69 118 LEU A N 1
ATOM 867 C CA . LEU A 1 118 ? 7.408 0.028 1.393 1.00 95.69 118 LEU A CA 1
ATOM 868 C C . LEU A 1 118 ? 6.288 0.280 2.410 1.00 95.69 118 LEU A C 1
ATOM 870 O O . LEU A 1 118 ? 5.125 -0.031 2.155 1.00 95.69 118 LEU A O 1
ATOM 874 N N . THR A 1 119 ? 6.623 0.812 3.582 1.00 95.75 119 THR A N 1
ATOM 875 C CA . THR A 1 119 ? 5.648 1.069 4.650 1.00 95.75 119 THR A CA 1
ATOM 876 C C . THR A 1 119 ? 4.881 2.363 4.390 1.00 95.75 119 THR A C 1
ATOM 878 O O . THR A 1 119 ? 5.416 3.300 3.802 1.00 95.75 119 THR A O 1
ATOM 881 N N . VAL A 1 120 ? 3.614 2.416 4.815 1.00 97.12 120 VAL A N 1
ATOM 882 C CA . VAL A 1 120 ? 2.837 3.666 4.844 1.00 97.12 120 VAL A CA 1
ATOM 883 C C . VAL A 1 120 ? 3.090 4.333 6.201 1.00 97.12 120 VAL A C 1
ATOM 885 O O . VAL A 1 120 ? 2.588 3.828 7.207 1.00 97.12 120 VAL A O 1
ATOM 888 N N . PRO A 1 121 ? 3.872 5.428 6.272 1.00 94.94 121 PRO A N 1
ATOM 889 C CA . PRO A 1 121 ? 4.372 5.949 7.547 1.00 94.94 121 PRO A CA 1
ATOM 890 C C . PRO A 1 121 ? 3.302 6.660 8.383 1.00 94.94 121 PRO A C 1
ATOM 892 O O . PRO A 1 121 ? 3.465 6.803 9.593 1.00 94.94 121 PRO A O 1
ATOM 895 N N . ALA A 1 122 ? 2.217 7.122 7.757 1.00 96.12 122 ALA A N 1
ATOM 896 C CA . ALA A 1 122 ? 1.138 7.820 8.439 1.00 96.12 122 ALA A CA 1
ATOM 897 C C . ALA A 1 122 ? -0.218 7.556 7.774 1.00 96.12 122 ALA A C 1
ATOM 899 O O . ALA A 1 122 ? -0.380 7.666 6.561 1.00 96.12 122 ALA A O 1
ATOM 900 N N . TYR A 1 123 ? -1.207 7.224 8.595 1.00 97.44 123 TYR A N 1
ATOM 901 C CA . TYR A 1 123 ? -2.612 7.124 8.218 1.00 97.44 123 TYR A CA 1
ATOM 902 C C . TYR A 1 123 ? -3.475 7.288 9.472 1.00 97.44 123 TYR A C 1
ATOM 904 O O . TYR A 1 123 ? -2.998 7.124 10.596 1.00 97.44 123 TYR A O 1
ATOM 912 N N . THR A 1 124 ? -4.749 7.613 9.284 1.00 97.88 124 THR A N 1
ATOM 913 C CA . THR A 1 124 ? -5.729 7.733 10.370 1.00 97.88 124 THR A CA 1
ATOM 914 C C . THR A 1 124 ? -6.789 6.651 10.232 1.00 97.88 124 THR A C 1
ATOM 916 O O . THR A 1 124 ? -7.252 6.373 9.128 1.00 97.88 124 THR A O 1
ATOM 919 N N . LEU A 1 125 ? -7.190 6.054 11.353 1.00 97.94 125 LEU A N 1
ATOM 920 C CA . LEU A 1 125 ? -8.373 5.200 11.429 1.00 97.94 125 LEU A CA 1
ATOM 921 C C . LEU A 1 125 ? -9.565 6.036 11.897 1.00 97.94 125 LEU A C 1
ATOM 923 O O . LEU A 1 125 ? -9.479 6.734 12.905 1.00 97.94 125 LEU A O 1
ATOM 927 N N . THR A 1 126 ? -10.666 5.958 11.159 1.00 96.44 126 THR A N 1
ATOM 928 C CA . THR A 1 126 ? -11.987 6.446 11.569 1.00 96.44 126 THR A CA 1
ATOM 929 C C . THR A 1 126 ? -12.865 5.256 11.961 1.00 96.44 126 THR A C 1
ATOM 931 O O . THR A 1 126 ? -12.430 4.106 11.885 1.00 96.44 126 THR A O 1
ATOM 934 N N . ASP A 1 127 ? -14.124 5.506 12.321 1.00 96.12 127 ASP A N 1
ATOM 935 C CA . ASP A 1 127 ? -15.089 4.438 12.610 1.00 96.12 127 ASP A CA 1
ATOM 936 C C . ASP A 1 127 ? -15.335 3.511 11.406 1.00 96.12 127 ASP A C 1
ATOM 938 O O . ASP A 1 127 ? -15.691 2.346 11.576 1.00 96.12 127 ASP A O 1
ATOM 942 N N . THR A 1 128 ? -15.149 4.012 10.179 1.00 97.38 128 THR A N 1
ATOM 943 C CA . THR A 1 128 ? -15.528 3.298 8.948 1.00 97.38 128 THR A CA 1
ATOM 944 C C . THR A 1 128 ? -14.406 3.166 7.929 1.00 97.38 128 THR A C 1
ATOM 946 O O . THR A 1 128 ? -14.567 2.442 6.948 1.00 97.38 128 THR A O 1
ATOM 949 N N . SER A 1 129 ? -13.283 3.861 8.098 1.00 97.81 129 SER A N 1
ATOM 950 C CA . SER A 1 129 ? -12.241 3.920 7.071 1.00 97.81 129 SER A CA 1
ATOM 951 C C . SER A 1 129 ? -10.826 4.078 7.616 1.00 97.81 129 SER A C 1
ATOM 953 O O . SER A 1 129 ? -10.603 4.570 8.719 1.00 97.81 129 SER A O 1
ATOM 955 N N . VAL A 1 130 ? -9.861 3.691 6.787 1.00 97.94 130 VAL A N 1
ATOM 956 C CA . VAL A 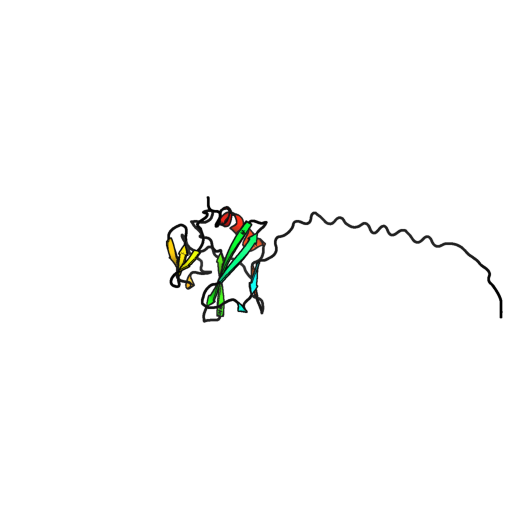1 130 ? -8.476 4.151 6.847 1.00 97.94 130 VAL A CA 1
ATOM 957 C C . VAL A 1 130 ? -8.331 5.332 5.895 1.00 97.94 130 VAL A C 1
ATOM 959 O O . VAL A 1 130 ? -8.769 5.241 4.749 1.00 97.94 130 VAL A O 1
ATOM 962 N N . VAL A 1 131 ? -7.701 6.414 6.341 1.00 97.56 131 VAL A N 1
ATOM 963 C CA . VAL A 1 131 ? -7.401 7.593 5.520 1.00 97.56 131 VAL A CA 1
ATOM 964 C C . VAL A 1 131 ? -5.891 7.797 5.478 1.00 97.56 131 VAL A C 1
ATOM 966 O O . VAL A 1 131 ? -5.263 7.996 6.519 1.00 97.56 131 VAL A O 1
ATOM 969 N N . ILE A 1 132 ? -5.309 7.738 4.282 1.00 97.44 132 ILE A N 1
ATOM 970 C CA . ILE A 1 132 ? -3.890 8.002 4.032 1.00 97.44 132 ILE A CA 1
ATOM 971 C C . ILE A 1 132 ? -3.783 9.422 3.471 1.00 97.44 132 ILE A C 1
ATOM 973 O O . ILE A 1 132 ? -4.287 9.662 2.368 1.00 97.44 132 ILE A O 1
ATOM 977 N N . PRO A 1 133 ? -3.152 10.359 4.202 1.00 95.81 133 PRO A N 1
ATOM 978 C CA . PRO A 1 133 ? -3.054 11.741 3.762 1.00 95.81 133 PRO A CA 1
ATOM 979 C C . PRO A 1 133 ? -2.334 11.857 2.424 1.00 95.81 133 PRO A C 1
ATOM 981 O O . PRO A 1 133 ? -1.334 11.167 2.196 1.00 95.81 133 PRO A O 1
ATOM 984 N N . HIS A 1 134 ? -2.772 12.791 1.586 1.00 94.00 134 HIS A N 1
ATOM 985 C CA . HIS A 1 134 ? -2.107 13.116 0.327 1.00 94.00 134 HIS A CA 1
ATOM 986 C C . HIS A 1 134 ? -0.587 13.279 0.485 1.00 94.00 134 HIS A C 1
ATOM 988 O O . HIS A 1 134 ? 0.187 12.648 -0.228 1.00 94.00 134 HIS A O 1
ATOM 994 N N . ASP A 1 135 ? -0.144 14.066 1.468 1.00 94.81 135 ASP A N 1
ATOM 995 C CA . ASP A 1 135 ? 1.282 14.333 1.699 1.00 94.81 135 ASP A CA 1
ATOM 996 C C . ASP A 1 135 ? 2.067 13.077 2.097 1.00 94.81 135 ASP A C 1
ATOM 998 O O . ASP A 1 135 ? 3.283 13.015 1.919 1.00 94.81 135 ASP A O 1
ATOM 1002 N N . THR A 1 136 ? 1.385 12.056 2.623 1.00 96.50 136 THR A N 1
ATOM 1003 C CA . THR A 1 136 ? 1.993 10.747 2.887 1.00 96.50 136 THR A CA 1
ATOM 1004 C C . THR A 1 136 ? 2.174 9.957 1.596 1.00 96.50 136 THR A C 1
ATOM 1006 O O . THR A 1 136 ? 3.252 9.410 1.370 1.00 96.50 136 THR A O 1
ATOM 1009 N N . LEU A 1 137 ? 1.169 9.960 0.714 1.00 95.44 137 LEU A N 1
ATOM 1010 C CA . LEU A 1 137 ? 1.259 9.353 -0.620 1.00 95.44 137 LEU A CA 1
ATOM 1011 C C . LEU A 1 137 ? 2.334 10.043 -1.477 1.00 95.44 137 LEU A C 1
ATOM 1013 O O . LEU A 1 137 ? 3.097 9.384 -2.183 1.00 95.44 137 LEU A O 1
ATOM 1017 N N . ALA A 1 138 ? 2.431 11.371 -1.381 1.00 95.12 138 ALA A N 1
ATOM 1018 C CA . ALA A 1 138 ? 3.365 12.187 -2.150 1.00 95.12 138 ALA A CA 1
ATOM 1019 C C . ALA A 1 138 ? 4.836 11.857 -1.888 1.00 95.12 138 ALA A C 1
ATOM 1021 O O . ALA A 1 138 ? 5.654 11.956 -2.802 1.00 95.12 138 ALA A O 1
ATOM 1022 N N . GLN A 1 139 ? 5.170 11.387 -0.684 1.00 95.00 139 GLN A N 1
ATOM 1023 C CA . GLN A 1 139 ? 6.537 10.997 -0.321 1.00 95.00 139 GLN A CA 1
ATOM 1024 C C . GLN A 1 139 ? 7.080 9.822 -1.142 1.00 95.00 139 GLN A C 1
ATOM 1026 O O . GLN A 1 139 ? 8.294 9.658 -1.227 1.00 95.00 139 GLN A O 1
ATOM 1031 N N . VAL A 1 140 ? 6.206 9.004 -1.739 1.00 95.12 140 VAL A N 1
ATOM 1032 C CA . VAL A 1 140 ? 6.601 7.802 -2.491 1.00 95.12 140 VAL A CA 1
ATOM 1033 C C . VAL A 1 140 ? 6.253 7.878 -3.974 1.00 95.12 140 VAL A C 1
ATOM 1035 O O . VAL A 1 140 ? 6.325 6.864 -4.660 1.00 95.12 140 VAL A O 1
ATOM 1038 N N . LYS A 1 141 ? 5.893 9.056 -4.500 1.00 94.50 141 LYS A N 1
ATOM 1039 C CA . LYS A 1 141 ? 5.487 9.219 -5.907 1.00 94.50 141 LYS A CA 1
ATOM 1040 C C . LYS A 1 141 ? 6.499 8.617 -6.889 1.00 94.50 141 LYS A C 1
ATOM 1042 O O . LYS A 1 141 ? 6.116 7.837 -7.757 1.00 94.50 141 LYS A O 1
ATOM 1047 N N . ASP A 1 142 ? 7.783 8.902 -6.687 1.00 95.31 142 ASP A N 1
ATOM 1048 C CA . ASP A 1 142 ? 8.873 8.414 -7.544 1.00 95.31 142 ASP A CA 1
ATOM 1049 C C . ASP A 1 142 ? 9.006 6.883 -7.500 1.00 95.31 142 ASP A C 1
ATOM 1051 O O . ASP A 1 142 ? 9.373 6.246 -8.487 1.00 95.31 142 ASP A O 1
ATOM 1055 N N . ALA A 1 143 ? 8.630 6.249 -6.383 1.00 96.12 143 ALA A N 1
ATOM 1056 C CA . ALA A 1 143 ? 8.645 4.793 -6.258 1.00 96.12 143 ALA A CA 1
ATOM 1057 C C . ALA A 1 143 ? 7.644 4.100 -7.202 1.00 96.12 143 ALA A C 1
ATOM 1059 O O . ALA A 1 143 ? 7.769 2.894 -7.456 1.00 96.12 143 ALA A O 1
ATOM 1060 N N . PHE A 1 144 ? 6.673 4.864 -7.714 1.00 96.62 144 PHE A N 1
ATOM 1061 C CA . PHE A 1 144 ? 5.627 4.417 -8.621 1.00 96.62 144 PHE A CA 1
ATOM 1062 C C . PHE A 1 144 ? 5.820 4.872 -10.075 1.00 96.62 144 PHE A C 1
ATOM 1064 O O . PHE A 1 144 ? 4.987 4.503 -10.895 1.00 96.62 144 PHE A O 1
ATOM 1071 N N . GLU A 1 145 ? 6.878 5.613 -10.435 1.00 93.56 145 GLU A N 1
ATOM 1072 C CA . GLU A 1 145 ? 7.031 6.281 -11.751 1.00 93.56 145 GLU A CA 1
ATOM 1073 C C . GLU A 1 145 ? 6.743 5.374 -12.968 1.00 93.56 145 GLU A C 1
ATOM 1075 O O . GLU A 1 145 ? 6.002 5.766 -13.868 1.00 93.56 145 GLU A O 1
ATOM 1080 N N . ASN A 1 146 ? 7.244 4.134 -12.968 1.00 95.12 146 ASN A N 1
ATOM 1081 C CA . ASN A 1 146 ? 6.998 3.166 -14.049 1.00 95.12 146 ASN A CA 1
ATOM 1082 C C . ASN A 1 146 ? 6.082 2.007 -13.638 1.00 95.12 146 ASN A C 1
ATOM 1084 O O . ASN A 1 146 ? 5.965 1.027 -14.368 1.00 95.12 146 ASN A O 1
ATOM 1088 N N . TRP A 1 147 ? 5.469 2.070 -12.457 1.00 96.94 147 TRP A N 1
ATOM 1089 C CA . TRP A 1 147 ? 4.759 0.952 -11.840 1.00 96.94 147 TRP A CA 1
ATOM 1090 C C . TRP A 1 147 ? 3.656 0.395 -12.746 1.00 96.94 147 TRP A C 1
ATOM 1092 O O . TRP A 1 147 ? 2.728 1.108 -13.124 1.00 96.94 147 TRP A O 1
ATOM 1102 N N . LYS A 1 148 ? 3.770 -0.893 -13.103 1.00 96.12 148 LYS A N 1
ATOM 1103 C CA . LYS A 1 148 ? 2.879 -1.600 -14.042 1.00 96.12 148 LYS A CA 1
ATOM 1104 C C . LYS A 1 148 ? 2.744 -0.955 -15.431 1.00 96.12 148 LYS A C 1
ATOM 1106 O O . LYS A 1 148 ? 1.785 -1.235 -16.149 1.00 96.12 148 LYS A O 1
ATOM 1111 N N . VAL A 1 149 ? 3.718 -0.148 -15.845 1.00 93.25 149 VAL A N 1
ATOM 1112 C CA . VAL A 1 149 ? 3.840 0.353 -17.219 1.00 93.25 149 VAL A CA 1
ATOM 1113 C C . VAL A 1 149 ? 4.787 -0.572 -17.984 1.00 93.25 149 VAL A C 1
ATOM 1115 O O . VAL A 1 149 ? 6.004 -0.484 -17.844 1.00 93.25 149 VAL A O 1
ATOM 1118 N N . PHE A 1 150 ? 4.231 -1.502 -18.759 1.00 90.25 150 PHE A N 1
ATOM 111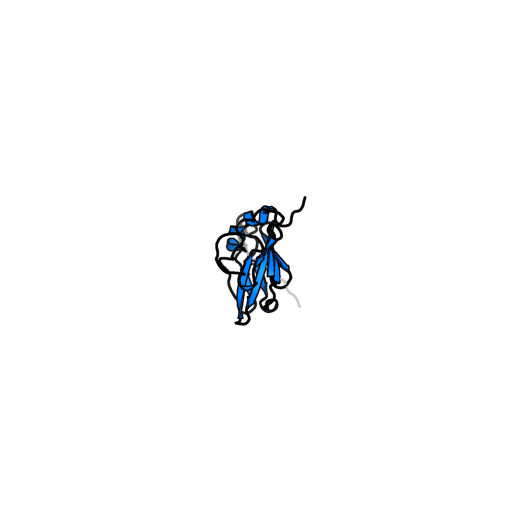9 C CA . PHE A 1 150 ? 5.015 -2.494 -19.501 1.00 90.25 150 PHE A CA 1
ATOM 1120 C C . PHE A 1 150 ? 5.381 -1.990 -20.912 1.00 90.25 150 PHE A C 1
ATOM 1122 O O . PHE A 1 150 ? 4.547 -1.327 -21.535 1.00 90.25 150 PHE A O 1
ATOM 1129 N N . PRO A 1 151 ? 6.601 -2.281 -21.405 1.00 76.69 151 PRO A N 1
ATOM 1130 C CA . PRO A 1 151 ? 7.007 -1.988 -22.781 1.00 76.69 151 PRO A CA 1
ATOM 1131 C C . PRO A 1 151 ? 6.307 -2.873 -23.822 1.00 76.69 151 PRO A C 1
ATOM 1133 O O . PRO A 1 151 ? 5.847 -3.983 -23.462 1.00 76.69 151 PRO A O 1
#

pLDDT: mean 84.84, std 20.62, range [33.78, 98.62]

Sequence (151 aa):
MKKIFPLLLAPLLLLSGCAQKETSSAQNNTVGDMTIALDTLGETPIFADGTLDGQPMQVIAVRDSDGTVRLSYNTCQVCQGSPWAYFELQNGQLVCQNCGNAFSLSAIGKDGYGCMPLTVPAYTLTDTSVVIPHDTLAQVKDAFENWKVFP

Foldseek 3Di:
DDDDDDDDDDDDPPPPPPVPPPPPDDPPVLPFWDKDWLVPAEQDWDWAWDAQVNQIWIKTWHQDPVRDIFIFTQAWPPCFQDQQRGFDQDPQWTARRPPGDTHHPVQGQDDDDDGGTHHQPDWDDDPTIIIRGSVSVVVCSNSRNNHNPDD